Protein AF-A0A934PX79-F1 (afdb_monomer_lite)

Foldseek 3Di:
DQVVVVVCVVVVHAAADEAAAFEPVPPDPVVVVVQVVVVVVCVVPPPHHYLDGPVLRYDHPVQADDDRRHGDPVVVVVNVVSSVVSCVVVVNDD

Organism: NCBI:txid2793071

Secondary structure (DSSP, 8-state):
-HHHHHHHHHTT---EE-PPPEEGGG--HHHHHHHHHHHHHHHHH--SEESS-GGGGEE-GGGBSSSTT-B-HHHHHHHHHHHHHHHHHTTS--

Sequence (94 aa):
MNDLKTYADKHHFKVYFSYPSLDYAVYSSNVVATLNRVNRDFNQQMKIKQLDGPSDMIFADSLFYDTEYHLTPDGKKICTKKLLDRMRAEKIVQ

Structure (mmCIF, N/CA/C/O backbone):
data_AF-A0A934PX79-F1
#
_entry.id   AF-A0A934PX79-F1
#
loop_
_atom_site.group_PDB
_atom_site.id
_atom_site.type_symbol
_atom_site.label_atom_id
_atom_site.label_alt_id
_atom_site.label_comp_id
_atom_site.label_asym_id
_atom_site.label_entity_id
_atom_site.label_seq_id
_atom_site.pdbx_PDB_ins_code
_atom_site.Cartn_x
_atom_site.Cartn_y
_atom_site.Cartn_z
_atom_site.occupancy
_atom_site.B_iso_or_equiv
_atom_site.auth_seq_id
_atom_site.auth_comp_id
_atom_site.auth_asym_id
_atom_site.auth_atom_id
_atom_site.pdbx_PDB_model_num
ATOM 1 N N . MET A 1 1 ? -14.723 4.970 2.011 1.00 85.94 1 MET A N 1
ATOM 2 C CA . MET A 1 1 ? -13.737 4.131 2.740 1.00 85.94 1 MET A CA 1
ATOM 3 C C . MET A 1 1 ? -13.851 4.251 4.258 1.00 85.94 1 MET A C 1
ATOM 5 O O . MET A 1 1 ? -13.788 3.225 4.921 1.00 85.94 1 MET A O 1
ATOM 9 N N . ASN A 1 2 ? -14.090 5.436 4.831 1.00 95.12 2 ASN A N 1
ATOM 10 C CA . ASN A 1 2 ? -14.381 5.538 6.270 1.00 95.12 2 ASN A CA 1
ATOM 11 C C . ASN A 1 2 ? -15.645 4.767 6.692 1.00 95.12 2 ASN A C 1
ATOM 13 O O . ASN A 1 2 ? -15.639 4.164 7.759 1.00 95.12 2 ASN A O 1
ATOM 17 N N . ASP A 1 3 ? -16.660 4.673 5.830 1.00 96.75 3 ASP A N 1
ATOM 18 C CA . ASP A 1 3 ? -17.846 3.847 6.109 1.00 96.75 3 ASP A CA 1
ATOM 19 C C . ASP A 1 3 ? -17.504 2.356 6.224 1.00 96.75 3 ASP A C 1
ATOM 21 O O . ASP A 1 3 ? -18.044 1.667 7.084 1.00 96.75 3 ASP A O 1
ATOM 25 N N . LEU A 1 4 ? -16.541 1.867 5.427 1.00 96.12 4 LEU A N 1
ATOM 26 C CA . LEU A 1 4 ? -16.030 0.498 5.545 1.00 96.12 4 LEU A CA 1
ATOM 27 C C . LEU A 1 4 ? -15.343 0.287 6.896 1.00 96.12 4 LEU A C 1
ATOM 29 O O . LEU A 1 4 ? -15.541 -0.752 7.515 1.00 96.12 4 LEU A O 1
ATOM 33 N N . LYS A 1 5 ? -14.574 1.269 7.385 1.00 97.31 5 LYS A N 1
ATOM 34 C CA . LYS A 1 5 ? -13.975 1.205 8.725 1.00 97.31 5 LYS A CA 1
ATOM 35 C C . LYS A 1 5 ? -15.044 1.165 9.813 1.00 97.31 5 LYS A C 1
ATOM 37 O O . LYS A 1 5 ? -14.962 0.327 10.702 1.00 97.31 5 LYS A O 1
ATOM 42 N N . THR A 1 6 ? -16.055 2.028 9.723 1.00 97.94 6 THR A N 1
ATOM 43 C CA . THR A 1 6 ? -17.179 2.048 10.668 1.00 97.94 6 THR A CA 1
ATOM 44 C C . THR A 1 6 ? -17.939 0.725 10.662 1.00 97.94 6 THR A C 1
ATOM 46 O O . THR A 1 6 ? -18.266 0.198 11.723 1.00 97.94 6 THR A O 1
ATOM 49 N N . TYR A 1 7 ? -18.183 0.158 9.482 1.00 98.19 7 TYR A N 1
ATOM 50 C CA . TYR A 1 7 ? -18.791 -1.158 9.346 1.00 98.19 7 TYR A CA 1
ATOM 51 C C . TYR A 1 7 ? -17.906 -2.249 9.968 1.00 98.19 7 TYR A C 1
ATOM 53 O O . TYR A 1 7 ? -18.384 -3.043 10.771 1.00 98.19 7 TYR A O 1
ATOM 61 N N . ALA A 1 8 ? -16.608 -2.255 9.668 1.00 98.00 8 ALA A N 1
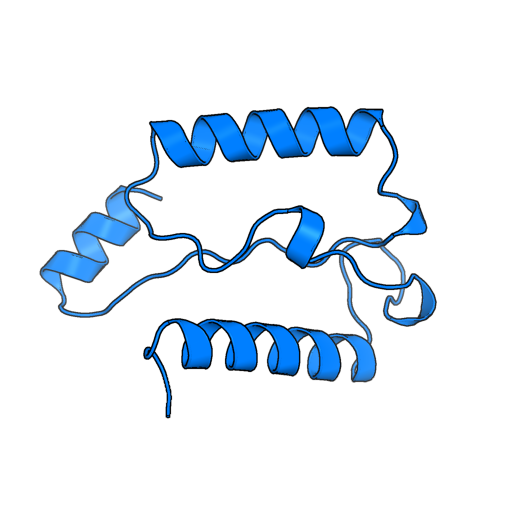ATOM 62 C CA . ALA A 1 8 ? -15.661 -3.220 10.217 1.00 98.00 8 ALA A CA 1
ATOM 63 C C . ALA A 1 8 ? -15.615 -3.194 11.751 1.00 98.00 8 ALA A C 1
ATOM 65 O O . ALA A 1 8 ? -15.714 -4.242 12.388 1.00 98.00 8 ALA A O 1
ATOM 66 N N . ASP A 1 9 ? -15.574 -1.995 12.339 1.00 97.38 9 ASP A N 1
ATOM 67 C CA . ASP A 1 9 ? -15.600 -1.804 13.792 1.00 97.38 9 ASP A CA 1
ATOM 68 C C . ASP A 1 9 ? -16.892 -2.338 14.412 1.00 97.38 9 ASP A C 1
ATOM 70 O O . ASP A 1 9 ? -16.850 -3.050 15.415 1.00 97.38 9 ASP A O 1
ATOM 74 N N . LYS A 1 10 ? -18.038 -2.047 13.781 1.00 98.44 10 LYS A N 1
ATOM 75 C CA . LYS A 1 10 ? -19.353 -2.547 14.204 1.00 98.44 10 LYS A CA 1
ATOM 76 C C . LYS A 1 10 ? -19.436 -4.076 14.163 1.00 98.44 10 LYS A C 1
ATOM 78 O O . LYS A 1 10 ? -20.140 -4.667 14.973 1.00 98.44 10 LYS A O 1
ATOM 83 N N . HIS A 1 11 ? -18.746 -4.703 13.216 1.00 98.38 11 HIS A N 1
ATOM 84 C CA . HIS A 1 11 ? -18.774 -6.147 12.987 1.00 98.38 11 HIS A CA 1
ATOM 85 C C . HIS A 1 11 ? -17.526 -6.874 13.513 1.00 98.38 11 HIS A C 1
ATOM 87 O O . HIS A 1 11 ? -17.314 -8.040 13.189 1.00 98.38 11 HIS A O 1
ATOM 93 N N . HIS A 1 12 ? -16.717 -6.210 14.343 1.00 97.25 12 HIS A N 1
ATOM 94 C CA . HIS A 1 12 ? -15.548 -6.775 15.023 1.00 97.25 12 HIS A CA 1
ATOM 95 C C . HIS A 1 12 ? -14.492 -7.415 14.105 1.00 97.25 12 HIS A C 1
ATOM 97 O O . HIS A 1 12 ? -13.756 -8.304 14.537 1.00 97.25 12 HIS A O 1
ATOM 103 N N . PHE A 1 13 ? -14.354 -6.940 12.865 1.00 96.38 13 PHE A N 1
ATOM 104 C CA . PHE A 1 13 ? -13.224 -7.305 12.011 1.00 96.38 13 PHE A CA 1
ATOM 105 C C . PHE A 1 13 ? -12.313 -6.105 11.766 1.00 96.38 13 PHE A C 1
ATOM 107 O O . PHE A 1 13 ? -12.733 -4.951 11.789 1.00 96.38 13 PHE A O 1
ATOM 114 N N . LYS A 1 14 ? -11.023 -6.375 11.566 1.00 95.69 14 LYS A N 1
ATOM 115 C CA . LYS A 1 14 ? -10.020 -5.331 11.345 1.00 95.69 14 LYS A CA 1
ATOM 116 C C . LYS A 1 14 ? -9.832 -5.118 9.851 1.00 95.69 14 LYS A C 1
ATOM 118 O O . LYS A 1 14 ? -9.721 -6.081 9.098 1.00 95.69 14 LYS A O 1
ATOM 123 N N . VAL A 1 15 ? -9.757 -3.858 9.441 1.00 96.00 15 VAL A N 1
ATOM 124 C CA . VAL A 1 15 ? -9.428 -3.469 8.067 1.00 96.00 15 VAL A CA 1
ATOM 125 C C . VAL A 1 15 ? -8.155 -2.645 8.095 1.00 96.00 15 VAL A C 1
ATOM 127 O O . VAL A 1 15 ? -7.997 -1.753 8.932 1.00 96.00 15 VAL A O 1
ATOM 130 N N . TYR A 1 16 ? -7.273 -2.954 7.155 1.00 95.69 16 TYR A N 1
ATOM 131 C CA . TYR A 1 16 ? -6.007 -2.278 6.942 1.00 95.69 16 TYR A CA 1
ATOM 132 C C . TYR A 1 16 ? -5.894 -1.879 5.475 1.00 95.69 16 TYR A C 1
ATOM 134 O O . TYR A 1 16 ? -6.497 -2.513 4.608 1.00 95.69 16 TYR A O 1
ATOM 142 N N . PHE A 1 17 ? -5.133 -0.827 5.208 1.00 95.19 17 PHE A N 1
ATOM 143 C CA . PHE A 1 17 ? -4.843 -0.364 3.860 1.00 95.19 17 PHE A CA 1
ATOM 144 C C . PHE A 1 17 ? -3.396 -0.692 3.499 1.00 95.19 17 PHE A C 1
ATOM 146 O O . PHE A 1 17 ? -2.497 -0.488 4.312 1.00 95.19 17 PHE A O 1
ATOM 153 N N . SER A 1 18 ? -3.191 -1.170 2.278 1.00 94.56 18 SER A N 1
ATOM 154 C CA . SER A 1 18 ? -1.883 -1.363 1.659 1.00 94.56 18 SER A CA 1
ATOM 155 C C . SER A 1 18 ? -1.936 -0.719 0.276 1.00 94.56 18 SER A C 1
ATOM 157 O O . SER A 1 18 ? -2.959 -0.819 -0.412 1.00 94.56 18 SER A O 1
ATOM 159 N N . TYR A 1 19 ? -0.882 -0.003 -0.098 1.00 94.12 19 TYR A N 1
ATOM 160 C CA . TYR A 1 19 ? -0.771 0.627 -1.405 1.00 94.12 19 TYR A CA 1
ATOM 161 C C . TYR A 1 19 ? -0.736 -0.432 -2.519 1.00 94.12 19 TYR A C 1
ATOM 163 O O . TYR A 1 19 ? -0.188 -1.519 -2.330 1.00 94.12 19 TYR A O 1
ATOM 171 N N . PRO A 1 20 ? -1.314 -0.146 -3.698 1.00 92.19 20 PRO A N 1
ATOM 172 C CA . PRO A 1 20 ? -1.192 -1.042 -4.839 1.00 92.19 20 PRO A CA 1
ATOM 173 C C . PRO A 1 20 ? 0.271 -1.144 -5.283 1.00 92.19 20 PRO A C 1
ATOM 175 O O . PRO A 1 20 ? 1.059 -0.218 -5.078 1.00 92.19 20 PRO A O 1
ATOM 178 N N . SER A 1 21 ? 0.620 -2.258 -5.927 1.00 94.31 21 SER A N 1
ATOM 179 C CA . SER A 1 21 ? 1.910 -2.392 -6.598 1.00 94.31 21 SER A CA 1
ATOM 180 C C . SER A 1 21 ? 2.034 -1.377 -7.730 1.00 94.31 21 SER A C 1
ATOM 182 O O . SER A 1 21 ? 1.094 -1.224 -8.512 1.00 94.31 21 SER A O 1
ATOM 184 N N . LEU A 1 22 ? 3.198 -0.744 -7.830 1.00 94.69 22 LEU A N 1
ATOM 185 C CA . LEU A 1 22 ? 3.547 0.154 -8.921 1.00 94.69 22 LEU A CA 1
ATOM 186 C C . LEU A 1 22 ? 4.909 -0.234 -9.494 1.00 94.69 22 LEU A C 1
ATOM 188 O O . LEU A 1 22 ? 5.840 -0.553 -8.749 1.00 94.69 22 LEU A O 1
ATOM 192 N N . ASP A 1 23 ? 5.027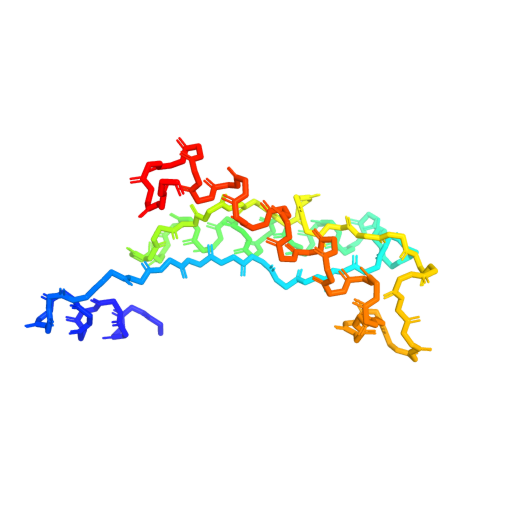 -0.190 -10.811 1.00 94.44 23 ASP A N 1
ATOM 193 C CA . ASP A 1 23 ? 6.302 -0.378 -11.490 1.00 94.44 23 ASP A CA 1
ATOM 194 C C . ASP A 1 23 ? 7.274 0.788 -11.217 1.00 94.44 23 ASP A C 1
ATOM 196 O O . ASP A 1 23 ? 6.931 1.973 -11.259 1.00 94.44 23 ASP A O 1
ATOM 200 N N . TYR A 1 24 ? 8.526 0.442 -10.934 1.00 93.62 24 TYR A N 1
ATOM 201 C CA . TYR A 1 24 ? 9.634 1.372 -10.797 1.00 93.62 24 TYR A CA 1
ATOM 202 C C . TYR A 1 24 ? 9.831 2.242 -12.044 1.00 93.62 24 TYR A C 1
ATOM 204 O O . TYR A 1 24 ? 10.160 3.421 -11.899 1.00 93.62 24 TYR A O 1
ATOM 212 N N . ALA A 1 25 ? 9.602 1.713 -13.252 1.00 91.94 25 ALA A N 1
ATOM 213 C CA . ALA A 1 25 ? 9.802 2.470 -14.489 1.00 91.94 25 ALA A CA 1
ATOM 214 C C . ALA A 1 25 ? 8.892 3.708 -14.579 1.00 91.94 25 ALA A C 1
ATOM 216 O O . ALA A 1 25 ? 9.288 4.733 -15.138 1.00 91.94 25 ALA A O 1
ATOM 217 N N . VAL A 1 26 ? 7.702 3.654 -13.969 1.00 91.25 26 VAL A N 1
ATOM 218 C CA . VAL A 1 26 ? 6.752 4.776 -13.941 1.00 91.25 26 VAL A CA 1
ATOM 219 C C . VAL A 1 26 ? 6.888 5.660 -12.696 1.00 91.25 26 VAL A C 1
ATOM 221 O O . VAL A 1 26 ? 6.249 6.713 -12.618 1.00 91.25 26 VAL A O 1
ATOM 224 N N . TYR A 1 27 ? 7.746 5.301 -11.730 1.00 92.62 27 TYR A N 1
ATOM 225 C CA . TYR A 1 27 ? 7.956 6.022 -10.465 1.00 92.62 27 TYR A CA 1
ATOM 226 C C . TYR A 1 27 ? 8.809 7.299 -10.634 1.00 92.62 27 TYR A C 1
ATOM 228 O O . TYR A 1 27 ? 9.842 7.508 -9.999 1.00 92.62 27 TYR A O 1
ATOM 236 N N . SER A 1 28 ? 8.359 8.181 -11.525 1.00 93.38 28 SER A N 1
ATOM 237 C CA . SER A 1 28 ? 8.969 9.479 -11.829 1.00 93.38 28 SER A CA 1
ATOM 238 C C . SER A 1 28 ? 8.648 10.549 -10.776 1.00 93.38 28 SER A C 1
ATOM 240 O O . SER A 1 28 ? 7.718 10.407 -9.984 1.00 93.38 28 SER A O 1
ATOM 242 N N . SER A 1 29 ? 9.360 11.683 -10.798 1.00 91.06 29 SER A N 1
ATOM 243 C CA . SER A 1 29 ? 9.148 12.804 -9.861 1.00 91.06 29 SER A CA 1
ATOM 244 C C . SER A 1 29 ? 7.704 13.326 -9.835 1.00 91.06 29 SER A C 1
ATOM 246 O O . SER A 1 29 ? 7.176 13.630 -8.764 1.00 91.06 29 SER A O 1
ATOM 248 N N . ASN A 1 30 ? 7.037 13.381 -10.990 1.00 93.38 30 ASN A N 1
ATOM 249 C CA . ASN A 1 30 ? 5.638 13.807 -11.091 1.00 93.38 30 ASN A CA 1
ATOM 250 C C . ASN A 1 30 ? 4.683 12.799 -10.433 1.00 93.38 30 ASN A C 1
ATOM 252 O O . ASN A 1 30 ? 3.744 13.182 -9.725 1.00 93.38 30 ASN A O 1
ATOM 2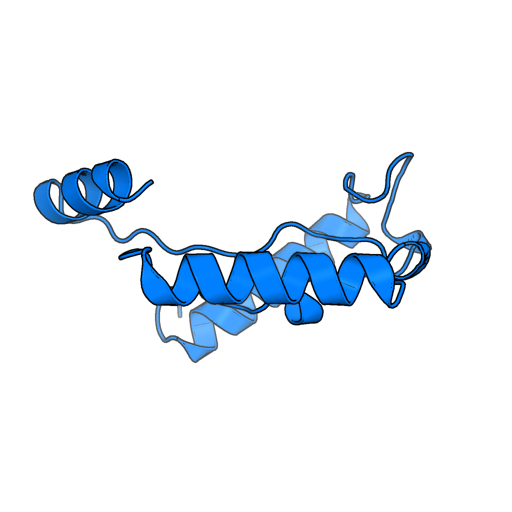56 N N . VAL A 1 31 ? 4.941 11.503 -10.626 1.00 93.31 31 VAL A N 1
ATOM 257 C CA . VAL A 1 31 ? 4.179 10.424 -9.985 1.00 93.31 31 VAL A CA 1
ATOM 258 C C . VAL A 1 31 ? 4.415 10.431 -8.476 1.00 93.31 31 VAL A C 1
ATOM 260 O O . VAL A 1 31 ? 3.452 10.420 -7.713 1.00 93.31 31 VAL A O 1
ATOM 263 N N . VAL A 1 32 ? 5.663 10.584 -8.027 1.00 93.31 32 VAL A N 1
ATOM 264 C CA . VAL A 1 32 ? 6.031 10.727 -6.607 1.00 93.31 32 VAL A CA 1
ATOM 265 C C . VAL A 1 32 ? 5.292 11.897 -5.955 1.00 93.31 32 VAL A C 1
ATOM 267 O O . VAL A 1 32 ? 4.721 11.746 -4.875 1.00 93.31 32 VAL A O 1
ATOM 270 N N . ALA A 1 33 ? 5.251 13.064 -6.604 1.00 94.31 33 ALA A N 1
ATOM 271 C CA . ALA A 1 33 ? 4.535 14.230 -6.086 1.00 94.31 33 ALA A CA 1
ATOM 272 C C . ALA A 1 33 ? 3.030 13.954 -5.931 1.00 94.31 33 ALA A C 1
ATOM 274 O O . ALA A 1 33 ? 2.425 14.323 -4.920 1.00 94.31 33 ALA A O 1
ATOM 275 N N . THR A 1 34 ? 2.440 13.249 -6.899 1.00 94.06 34 THR A N 1
ATOM 276 C CA . THR A 1 34 ? 1.029 12.846 -6.865 1.00 94.06 34 THR A CA 1
ATOM 277 C C . THR A 1 34 ? 0.764 11.851 -5.735 1.00 94.06 34 THR A C 1
ATOM 279 O O . THR A 1 34 ? -0.157 12.061 -4.944 1.00 94.06 34 THR A O 1
ATOM 282 N N . LEU A 1 35 ? 1.601 10.821 -5.590 1.00 93.75 35 LEU A N 1
ATOM 283 C CA . LEU A 1 35 ? 1.499 9.826 -4.519 1.00 93.75 35 LEU A CA 1
ATOM 284 C C . LEU A 1 35 ? 1.665 10.457 -3.135 1.00 93.75 35 LEU A C 1
ATOM 286 O O . LEU A 1 35 ? 0.923 10.122 -2.216 1.00 93.75 35 LEU A O 1
ATOM 290 N N . ASN A 1 36 ? 2.574 11.421 -2.989 1.00 93.56 36 ASN A N 1
ATOM 291 C CA . ASN A 1 36 ? 2.765 12.154 -1.739 1.00 93.56 36 ASN A CA 1
ATOM 292 C C . ASN A 1 36 ? 1.548 13.007 -1.371 1.00 93.56 36 ASN A C 1
ATOM 294 O O . ASN A 1 36 ? 1.203 13.098 -0.192 1.00 93.56 36 ASN A O 1
ATOM 298 N N . ARG A 1 37 ? 0.882 13.622 -2.357 1.00 94.00 37 ARG A N 1
ATOM 299 C CA . ARG A 1 37 ? -0.383 14.333 -2.123 1.00 94.00 37 ARG A CA 1
ATOM 300 C C . ARG A 1 37 ? -1.466 13.363 -1.659 1.00 94.00 37 ARG A C 1
ATOM 302 O O . ARG A 1 37 ? -2.035 13.573 -0.597 1.00 94.00 37 ARG A O 1
ATOM 309 N N . VAL A 1 38 ? -1.663 12.261 -2.384 1.00 92.12 38 VAL A N 1
ATOM 310 C CA . VAL A 1 38 ? -2.651 11.231 -2.022 1.00 92.12 38 VAL A CA 1
ATOM 311 C C . VAL A 1 38 ? -2.377 10.660 -0.628 1.00 92.12 38 VAL A C 1
ATOM 313 O O . VAL A 1 38 ? -3.298 10.531 0.169 1.00 92.12 38 VAL A O 1
ATOM 316 N N . ASN A 1 39 ? -1.119 10.357 -0.294 1.00 93.75 39 ASN A N 1
ATOM 317 C CA . ASN A 1 39 ? -0.746 9.855 1.029 1.00 93.75 39 ASN A CA 1
ATOM 318 C C . ASN A 1 39 ? -1.010 10.877 2.141 1.00 93.75 39 ASN A C 1
ATOM 320 O O . ASN A 1 39 ? -1.435 10.508 3.233 1.00 93.75 39 ASN A O 1
ATOM 324 N N . ARG A 1 40 ? -0.788 12.168 1.882 1.00 94.38 40 ARG A N 1
ATOM 325 C CA . ARG A 1 40 ? -1.125 13.229 2.836 1.00 94.38 40 ARG A CA 1
ATOM 326 C C . ARG A 1 40 ? -2.629 13.291 3.082 1.00 94.38 40 ARG A C 1
ATOM 328 O O . ARG A 1 40 ? -3.038 13.286 4.239 1.00 94.38 40 ARG A O 1
ATOM 335 N N . ASP A 1 41 ? -3.426 13.299 2.018 1.00 92.12 41 ASP A N 1
ATOM 336 C CA . ASP A 1 41 ? -4.887 13.358 2.114 1.00 92.12 41 ASP A CA 1
ATOM 337 C C . ASP A 1 41 ? -5.429 12.121 2.846 1.00 92.12 41 ASP A C 1
ATOM 339 O O . ASP A 1 41 ? -6.283 12.231 3.730 1.00 92.12 41 ASP A O 1
ATOM 343 N N . PHE A 1 42 ? -4.858 10.947 2.553 1.00 92.00 42 PHE A N 1
ATOM 344 C CA . PHE A 1 42 ? -5.167 9.704 3.251 1.00 92.00 42 PHE A CA 1
ATOM 345 C C . PHE A 1 42 ? -4.872 9.834 4.750 1.00 92.00 42 PHE A C 1
ATOM 347 O O . PHE A 1 42 ? -5.766 9.627 5.563 1.00 92.00 42 PHE A O 1
ATOM 354 N N . ASN A 1 43 ? -3.667 10.261 5.130 1.00 91.06 43 ASN A N 1
ATOM 355 C CA . ASN A 1 43 ? -3.281 10.417 6.536 1.00 91.06 43 ASN A CA 1
ATOM 356 C C . ASN A 1 43 ? -4.121 11.447 7.305 1.00 91.06 43 ASN A C 1
ATOM 358 O O . ASN A 1 43 ? -4.270 11.331 8.519 1.00 91.06 43 ASN A O 1
ATOM 362 N N . GLN A 1 44 ? -4.675 12.450 6.623 1.00 93.75 44 GLN A N 1
ATOM 363 C CA . GLN A 1 44 ? -5.518 13.466 7.254 1.00 93.75 44 GLN A CA 1
ATOM 364 C C . GLN A 1 44 ? -6.960 13.003 7.477 1.00 93.75 44 GLN A C 1
ATOM 366 O O . GLN A 1 44 ? -7.590 13.419 8.447 1.00 93.75 44 GLN A O 1
ATOM 371 N N . GLN A 1 45 ? -7.505 12.187 6.573 1.00 93.19 45 GLN A N 1
ATOM 372 C CA . GLN A 1 45 ? -8.949 11.936 6.520 1.00 93.19 45 GLN A CA 1
ATOM 373 C C . GLN A 1 45 ? -9.338 10.483 6.794 1.00 93.19 45 GLN A C 1
ATOM 375 O O . GLN A 1 45 ? -10.479 10.213 7.185 1.00 93.19 45 GLN A O 1
ATOM 380 N N . MET A 1 46 ? -8.436 9.530 6.569 1.00 93.88 46 MET A N 1
ATOM 381 C CA . MET A 1 46 ? -8.758 8.111 6.649 1.00 93.88 46 MET A CA 1
ATOM 382 C C . MET A 1 46 ? -8.592 7.555 8.057 1.00 93.88 46 MET A C 1
ATOM 384 O O . MET A 1 46 ? -7.572 7.723 8.714 1.00 93.88 46 MET A O 1
ATOM 388 N N . LYS A 1 47 ? -9.602 6.797 8.490 1.00 95.75 47 LYS A N 1
ATOM 389 C CA . LYS A 1 47 ? -9.603 6.072 9.769 1.00 95.75 47 LYS A CA 1
ATOM 390 C C . LYS A 1 47 ? -9.011 4.662 9.665 1.00 95.75 47 LYS A C 1
ATOM 392 O O . LYS A 1 47 ? -8.865 3.978 10.678 1.00 95.75 47 LYS A O 1
ATOM 397 N N . ILE A 1 48 ? -8.749 4.183 8.449 1.00 96.38 48 ILE A N 1
ATOM 398 C CA . ILE A 1 48 ? -8.143 2.868 8.208 1.00 96.38 48 ILE A CA 1
ATOM 399 C C . ILE A 1 48 ? -6.634 2.990 8.410 1.00 96.38 48 ILE A C 1
ATOM 401 O O . ILE A 1 48 ? -6.001 3.851 7.806 1.00 96.38 48 ILE A O 1
ATOM 405 N N . LYS A 1 49 ? -6.056 2.104 9.227 1.00 94.06 49 LYS A N 1
ATOM 406 C CA . LYS A 1 49 ? -4.606 2.045 9.431 1.00 94.06 49 LYS A CA 1
ATOM 407 C C . LYS A 1 49 ? -3.906 1.591 8.146 1.00 94.06 49 LYS A C 1
ATOM 409 O O . LYS A 1 49 ? -4.269 0.556 7.586 1.00 94.06 49 LYS A O 1
ATOM 414 N N . GLN A 1 50 ? -2.889 2.335 7.725 1.00 94.38 50 GLN A N 1
ATOM 415 C CA . GLN A 1 50 ? -1.987 1.942 6.642 1.00 94.38 50 GLN A CA 1
ATOM 416 C C . GLN A 1 50 ? -0.938 0.939 7.155 1.00 94.38 50 GLN A C 1
ATOM 418 O O . GLN A 1 50 ? -0.461 1.069 8.283 1.00 94.38 50 GLN A O 1
ATOM 423 N N . LEU A 1 51 ? -0.603 -0.069 6.347 1.00 95.12 51 LEU A N 1
ATOM 424 C CA . LEU A 1 51 ? 0.473 -1.038 6.617 1.00 95.12 51 LEU A CA 1
ATOM 425 C C . LEU A 1 51 ? 1.808 -0.630 5.995 1.00 95.12 51 LEU A C 1
ATOM 427 O O . LEU A 1 51 ? 2.860 -1.128 6.394 1.00 95.12 51 LEU A O 1
ATOM 431 N N . ASP A 1 52 ? 1.751 0.238 4.994 1.00 94.00 52 ASP A N 1
ATOM 432 C CA . ASP A 1 52 ? 2.869 0.626 4.155 1.00 94.00 52 ASP A CA 1
ATOM 433 C C . ASP A 1 52 ? 2.619 2.013 3.542 1.00 94.00 52 ASP A C 1
ATOM 435 O O . ASP A 1 52 ? 1.510 2.555 3.605 1.00 94.00 52 ASP A O 1
ATOM 439 N N . GLY A 1 53 ? 3.682 2.614 3.009 1.00 92.75 53 GLY A N 1
ATOM 440 C CA . GLY A 1 53 ? 3.615 3.832 2.210 1.00 92.75 53 GLY A CA 1
ATOM 441 C C . GLY A 1 53 ? 3.693 3.554 0.704 1.00 92.75 53 GLY A C 1
ATOM 442 O O . GLY A 1 53 ? 4.041 2.454 0.280 1.00 92.75 53 GLY A O 1
ATOM 443 N N . PRO A 1 54 ? 3.462 4.570 -0.143 1.00 91.50 54 PRO A N 1
ATOM 444 C CA . PRO A 1 54 ? 3.508 4.402 -1.597 1.00 91.50 54 PRO A CA 1
ATOM 445 C C . PRO A 1 54 ? 4.874 3.899 -2.099 1.00 91.50 54 PRO A C 1
ATOM 447 O O . PRO A 1 54 ? 4.934 3.061 -2.993 1.00 91.50 54 PRO A O 1
ATOM 450 N N . SER A 1 55 ? 5.978 4.343 -1.489 1.00 91.94 55 SER A N 1
ATOM 451 C CA . SER A 1 55 ? 7.334 3.888 -1.833 1.00 91.94 55 SER A CA 1
ATOM 452 C C . SER A 1 55 ? 7.614 2.438 -1.431 1.00 91.94 55 SER A C 1
ATOM 454 O O . SER A 1 55 ? 8.512 1.799 -1.977 1.00 91.94 55 SER A O 1
ATOM 456 N N . ASP A 1 56 ? 6.863 1.902 -0.470 1.00 93.19 56 ASP A N 1
ATOM 457 C CA . ASP A 1 56 ? 7.003 0.520 -0.029 1.00 93.19 56 ASP A CA 1
ATOM 458 C C . ASP A 1 56 ? 6.361 -0.468 -1.000 1.00 93.19 56 ASP A C 1
ATOM 460 O O . ASP A 1 56 ? 6.589 -1.662 -0.856 1.00 93.19 56 ASP A O 1
ATOM 464 N N . MET A 1 57 ? 5.593 -0.027 -1.994 1.00 94.31 57 MET A N 1
ATOM 465 C CA . MET A 1 57 ? 4.914 -0.917 -2.943 1.00 94.31 57 MET A CA 1
ATOM 466 C C . MET A 1 57 ? 5.405 -0.709 -4.381 1.00 94.31 57 MET A C 1
ATOM 468 O O . MET A 1 57 ? 4.688 -0.984 -5.338 1.00 94.31 57 MET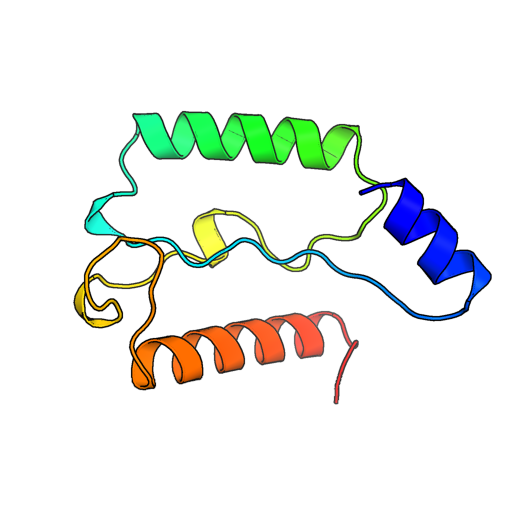 A O 1
ATOM 472 N N . ILE A 1 58 ? 6.660 -0.272 -4.529 1.00 94.62 58 ILE A N 1
ATOM 473 C CA . ILE A 1 58 ? 7.352 -0.187 -5.819 1.00 94.62 58 ILE A CA 1
ATOM 474 C C . ILE A 1 58 ? 8.091 -1.496 -6.114 1.00 94.62 58 ILE A C 1
ATOM 476 O O . ILE A 1 58 ? 8.798 -2.029 -5.249 1.00 94.62 58 ILE A O 1
ATOM 480 N N . PHE A 1 59 ? 7.935 -2.004 -7.334 1.00 95.38 59 PHE A N 1
ATOM 481 C CA . PHE A 1 59 ? 8.496 -3.273 -7.799 1.00 95.38 59 PHE A CA 1
ATOM 482 C C . PHE A 1 59 ? 9.220 -3.093 -9.138 1.00 95.38 59 PHE A C 1
ATOM 484 O O . PHE A 1 59 ? 8.973 -2.133 -9.858 1.00 95.38 59 PHE A O 1
ATOM 491 N N . ALA A 1 60 ? 10.140 -4.002 -9.462 1.00 95.00 60 ALA A N 1
ATOM 492 C CA . ALA A 1 60 ? 10.843 -3.972 -10.742 1.00 95.00 60 ALA A CA 1
ATOM 493 C C . ALA A 1 60 ? 9.893 -4.298 -11.908 1.00 95.00 60 ALA A C 1
ATOM 495 O O . ALA A 1 60 ? 9.059 -5.189 -11.767 1.00 95.00 60 ALA A O 1
ATOM 496 N N . ASP A 1 61 ? 10.095 -3.648 -13.055 1.00 92.69 61 ASP A N 1
ATOM 497 C CA . ASP A 1 61 ? 9.340 -3.845 -14.307 1.00 92.69 61 ASP A CA 1
ATOM 498 C C . ASP A 1 61 ? 9.230 -5.323 -14.723 1.00 92.69 61 ASP A C 1
ATOM 500 O O . ASP A 1 61 ? 8.163 -5.806 -15.087 1.00 92.69 61 ASP A O 1
ATOM 504 N N . SER A 1 62 ? 10.292 -6.114 -14.509 1.00 94.75 62 SER A N 1
ATOM 505 C CA . SER A 1 62 ? 10.304 -7.561 -14.793 1.00 94.75 62 SER A CA 1
ATOM 506 C C . SER A 1 62 ? 9.265 -8.382 -14.015 1.00 94.75 62 SER A C 1
ATOM 508 O O . SER A 1 62 ? 9.068 -9.567 -14.290 1.00 94.75 62 SER A O 1
ATOM 510 N N . LEU A 1 63 ? 8.613 -7.778 -13.021 1.00 96.00 63 LEU A N 1
ATOM 511 C CA . LEU A 1 63 ? 7.555 -8.382 -12.226 1.00 96.00 63 LEU A CA 1
ATOM 512 C C . LEU A 1 63 ? 6.150 -8.038 -12.732 1.00 96.00 63 LEU A C 1
ATOM 514 O O . LEU A 1 63 ? 5.196 -8.476 -12.091 1.00 96.00 63 LEU A O 1
ATOM 518 N N . PHE A 1 64 ? 6.004 -7.327 -13.854 1.00 95.38 64 PHE A N 1
ATOM 519 C CA . PHE A 1 64 ? 4.724 -6.940 -14.455 1.00 95.38 64 PHE A CA 1
ATOM 520 C C . PHE A 1 64 ? 4.506 -7.584 -15.834 1.00 95.38 64 PHE A C 1
ATOM 522 O O . PHE A 1 64 ? 5.447 -8.039 -16.480 1.00 95.38 64 PHE A O 1
ATOM 529 N N . TYR A 1 65 ? 3.242 -7.710 -16.250 1.00 89.81 65 TYR A N 1
ATOM 530 C CA . TYR A 1 65 ? 2.870 -8.290 -17.546 1.00 89.81 65 TYR A CA 1
ATOM 531 C C . TYR A 1 65 ? 2.822 -7.256 -18.673 1.00 89.81 65 TYR A C 1
ATOM 533 O O . TYR A 1 65 ? 3.511 -7.398 -19.678 1.00 89.81 65 TYR A O 1
ATOM 541 N N . ASP A 1 66 ? 1.910 -6.295 -18.533 1.00 80.25 66 ASP A N 1
ATOM 542 C CA . ASP A 1 66 ? 1.435 -5.426 -19.611 1.00 80.25 66 ASP A CA 1
ATOM 543 C C . ASP A 1 66 ? 1.332 -3.961 -19.171 1.00 80.25 66 ASP A C 1
ATOM 545 O O . ASP A 1 66 ? 1.719 -3.062 -19.910 1.00 80.25 66 ASP A O 1
ATOM 549 N N . THR A 1 67 ? 0.827 -3.736 -17.960 1.00 85.00 67 THR A N 1
ATOM 550 C CA . THR A 1 67 ? 0.683 -2.432 -17.319 1.00 85.00 67 THR A CA 1
ATOM 551 C C . THR A 1 67 ? 1.460 -2.398 -16.014 1.00 85.00 67 THR A C 1
ATOM 553 O O . THR A 1 67 ? 1.701 -3.428 -15.376 1.00 85.00 67 THR A O 1
ATOM 556 N N . GLU A 1 68 ? 1.728 -1.186 -15.551 1.00 81.56 68 GLU A N 1
ATOM 557 C CA . GLU A 1 68 ? 2.399 -0.858 -14.296 1.00 81.56 68 GLU A CA 1
ATOM 558 C C . GLU A 1 68 ? 1.661 -1.330 -13.023 1.00 81.56 68 GLU A C 1
ATOM 560 O O . GLU A 1 68 ? 2.133 -1.086 -11.911 1.00 81.56 68 GLU A O 1
ATOM 565 N N . TYR A 1 69 ? 0.505 -1.994 -13.167 1.00 84.69 69 TYR A N 1
ATOM 566 C CA . TYR A 1 69 ? -0.345 -2.474 -12.073 1.00 84.69 69 TYR A CA 1
ATOM 567 C C . TYR A 1 69 ? -0.519 -4.003 -12.039 1.00 84.69 69 TYR A C 1
ATOM 569 O O . TYR A 1 69 ? -0.939 -4.549 -11.014 1.00 84.69 69 TYR A O 1
ATOM 577 N N . HIS A 1 70 ? -0.211 -4.725 -13.123 1.00 90.56 70 HIS A N 1
ATOM 578 C CA . HIS A 1 70 ? -0.481 -6.163 -13.230 1.00 90.56 70 HIS A CA 1
ATOM 579 C C . HIS A 1 70 ? 0.759 -7.022 -12.986 1.00 90.56 70 HIS A C 1
ATOM 581 O O . HIS A 1 70 ? 1.515 -7.335 -13.903 1.00 90.56 70 HIS A O 1
ATOM 587 N N . LEU A 1 71 ? 0.923 -7.478 -11.743 1.00 94.19 71 LEU A N 1
ATOM 588 C CA . LEU A 1 71 ? 2.022 -8.368 -11.372 1.00 94.19 71 LEU A CA 1
ATOM 589 C C . LEU A 1 71 ? 1.934 -9.753 -12.040 1.00 94.19 71 LEU A C 1
ATOM 591 O O . LEU A 1 71 ? 0.871 -10.389 -12.069 1.00 94.19 71 LEU A O 1
ATOM 595 N N . THR A 1 72 ? 3.093 -10.272 -12.446 1.00 96.50 72 THR A N 1
ATOM 596 C CA . THR A 1 72 ? 3.323 -11.677 -12.810 1.00 96.50 72 THR A CA 1
ATOM 597 C C . THR A 1 72 ? 3.131 -12.599 -11.598 1.00 96.50 72 THR A C 1
ATOM 599 O O . THR A 1 72 ? 3.028 -12.127 -10.461 1.00 96.50 72 THR A O 1
ATOM 602 N N . PRO A 1 73 ? 3.090 -13.937 -11.762 1.00 96.50 73 PRO A N 1
ATOM 603 C CA . PRO A 1 73 ? 2.934 -14.847 -10.632 1.00 96.50 73 PRO A CA 1
ATOM 604 C C . PRO A 1 73 ? 4.087 -14.718 -9.631 1.00 96.50 73 PRO A C 1
ATOM 606 O O . PRO A 1 73 ? 3.860 -14.791 -8.424 1.00 96.50 73 PRO A O 1
ATOM 609 N N . ASP A 1 74 ? 5.305 -14.465 -10.111 1.00 96.62 74 ASP A N 1
ATOM 610 C CA . ASP A 1 74 ? 6.461 -14.227 -9.248 1.00 96.62 74 ASP A CA 1
ATOM 611 C C . ASP A 1 74 ? 6.407 -12.843 -8.595 1.00 96.62 74 ASP A C 1
ATOM 613 O O . ASP A 1 74 ? 6.639 -12.736 -7.388 1.00 96.62 74 ASP A O 1
ATOM 617 N N . GLY A 1 75 ? 5.969 -11.812 -9.327 1.00 96.25 75 GLY A N 1
ATOM 618 C CA . GLY A 1 75 ? 5.665 -10.499 -8.755 1.00 96.25 75 GLY A CA 1
ATOM 619 C C . GLY A 1 75 ? 4.654 -10.580 -7.609 1.00 96.25 75 GLY A C 1
ATOM 620 O O . GLY A 1 75 ? 4.884 -10.030 -6.531 1.00 96.25 75 GLY A O 1
ATOM 621 N N . LYS A 1 76 ? 3.576 -11.355 -7.786 1.00 95.62 76 LYS A N 1
ATOM 622 C CA . LYS A 1 76 ? 2.564 -11.605 -6.748 1.00 95.62 76 LYS A CA 1
ATOM 623 C C . LYS A 1 76 ? 3.164 -12.287 -5.525 1.00 95.62 76 LYS A C 1
ATOM 625 O O . LYS A 1 76 ? 2.908 -11.832 -4.417 1.00 95.62 76 LYS A O 1
ATOM 630 N N . LYS A 1 77 ? 3.996 -13.324 -5.693 1.00 97.44 77 LYS A N 1
ATOM 631 C CA . LYS A 1 77 ? 4.673 -13.987 -4.560 1.00 97.44 77 LYS A CA 1
ATOM 632 C C . LYS A 1 77 ? 5.518 -12.997 -3.757 1.00 97.44 77 LYS A C 1
ATOM 634 O O . LYS A 1 77 ? 5.455 -13.002 -2.528 1.00 97.44 77 LYS A O 1
ATOM 639 N N . ILE A 1 78 ? 6.276 -12.136 -4.437 1.00 96.75 78 ILE A N 1
ATOM 640 C CA . ILE A 1 78 ? 7.119 -11.118 -3.795 1.00 96.75 78 ILE A CA 1
ATOM 641 C C . ILE A 1 78 ? 6.251 -10.085 -3.065 1.00 96.75 78 ILE A C 1
ATOM 643 O O . ILE A 1 78 ? 6.500 -9.798 -1.892 1.00 96.75 78 ILE A O 1
ATOM 647 N N . CYS A 1 79 ? 5.204 -9.574 -3.716 1.00 96.12 79 CYS A N 1
ATOM 648 C CA . CYS A 1 79 ? 4.250 -8.642 -3.119 1.00 96.12 79 CYS A CA 1
ATOM 649 C C . CYS A 1 79 ? 3.568 -9.243 -1.878 1.00 96.12 79 CYS A C 1
ATOM 651 O O . CYS A 1 79 ? 3.555 -8.621 -0.817 1.00 96.12 79 CYS A O 1
ATOM 653 N N . THR A 1 80 ? 3.070 -10.480 -1.966 1.00 95.94 80 THR A N 1
ATOM 654 C CA . THR A 1 80 ? 2.472 -11.202 -0.835 1.00 95.94 80 THR A CA 1
ATOM 655 C C . THR A 1 80 ? 3.468 -11.385 0.301 1.00 95.94 80 THR A C 1
ATOM 657 O O . THR A 1 80 ? 3.119 -11.138 1.453 1.00 95.94 80 THR A O 1
ATOM 660 N N . LYS A 1 81 ? 4.716 -11.775 0.008 1.00 96.19 81 LYS A N 1
ATOM 661 C CA . LYS A 1 81 ? 5.754 -11.899 1.038 1.00 96.19 81 LYS A CA 1
ATOM 662 C C . LYS A 1 81 ? 5.976 -10.566 1.757 1.00 96.19 81 LYS A C 1
ATOM 664 O O . LYS A 1 81 ? 5.995 -10.541 2.983 1.00 96.19 81 LYS A O 1
ATOM 669 N N . LYS A 1 82 ? 6.093 -9.466 1.008 1.00 95.81 82 LYS A N 1
ATOM 670 C CA . LYS A 1 82 ? 6.293 -8.121 1.563 1.00 95.81 82 LYS A CA 1
ATOM 671 C C . LYS A 1 82 ? 5.133 -7.711 2.471 1.00 95.81 82 LYS A C 1
ATOM 673 O O . LYS A 1 82 ? 5.369 -7.253 3.586 1.00 95.81 82 LYS A O 1
ATOM 678 N N . LEU A 1 83 ? 3.896 -7.951 2.036 1.00 95.75 83 LEU A N 1
ATOM 679 C CA . LEU A 1 83 ? 2.702 -7.680 2.834 1.00 95.75 83 LEU A CA 1
ATOM 680 C C . LEU A 1 83 ? 2.670 -8.521 4.118 1.00 95.75 83 LEU A C 1
ATOM 682 O O . LEU A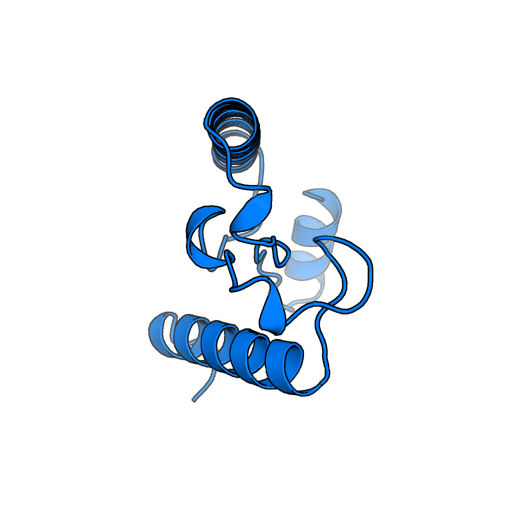 1 83 ? 2.437 -7.979 5.195 1.00 95.75 83 LEU A O 1
ATOM 686 N N . LEU A 1 84 ? 2.955 -9.825 4.034 1.00 96.12 84 LEU A N 1
ATOM 687 C CA . LEU A 1 84 ? 3.027 -10.696 5.212 1.00 96.12 84 LEU A CA 1
ATOM 688 C C . LEU A 1 84 ? 4.098 -10.226 6.200 1.00 96.12 84 LEU A C 1
ATOM 690 O O . LEU A 1 84 ? 3.847 -10.202 7.402 1.00 96.12 84 LEU A O 1
ATOM 694 N N . ASP A 1 85 ? 5.266 -9.808 5.714 1.00 95.44 85 ASP A N 1
ATOM 695 C CA . ASP A 1 85 ? 6.338 -9.289 6.566 1.00 95.44 85 ASP A CA 1
ATOM 696 C C . ASP A 1 85 ? 5.913 -7.990 7.278 1.00 95.44 85 ASP A C 1
ATOM 698 O O . ASP A 1 85 ? 6.161 -7.837 8.477 1.00 95.44 85 ASP A O 1
ATOM 702 N N . ARG A 1 86 ? 5.184 -7.094 6.594 1.00 94.94 86 ARG A N 1
ATOM 703 C CA . ARG A 1 86 ? 4.572 -5.904 7.219 1.00 94.94 86 ARG A CA 1
ATOM 704 C C . ARG A 1 86 ? 3.534 -6.287 8.271 1.00 94.94 86 ARG A C 1
ATOM 706 O O . ARG A 1 86 ? 3.565 -5.772 9.385 1.00 94.94 86 ARG A O 1
ATOM 713 N N . MET A 1 87 ? 2.650 -7.231 7.958 1.00 95.75 87 MET A N 1
ATOM 714 C CA . MET A 1 87 ? 1.627 -7.698 8.896 1.00 95.75 87 MET A CA 1
ATOM 715 C C . MET A 1 87 ? 2.238 -8.348 10.145 1.00 95.75 87 MET A C 1
ATOM 717 O O . MET A 1 87 ? 1.722 -8.141 11.242 1.00 95.75 87 MET A O 1
ATOM 721 N N . ARG A 1 88 ? 3.343 -9.091 10.009 1.00 96.19 88 ARG A N 1
ATOM 722 C CA . ARG A 1 88 ? 4.094 -9.651 11.146 1.00 96.19 88 ARG A CA 1
ATOM 723 C C . ARG A 1 88 ? 4.744 -8.563 11.993 1.00 96.19 88 ARG A C 1
ATOM 725 O O . ARG A 1 88 ? 4.633 -8.608 13.216 1.00 96.19 88 ARG A O 1
ATOM 732 N N . ALA A 1 89 ? 5.369 -7.565 11.365 1.00 94.00 89 ALA A N 1
ATOM 733 C CA . ALA A 1 89 ? 5.954 -6.423 12.075 1.00 94.00 89 ALA A CA 1
ATOM 734 C C . ALA A 1 89 ? 4.900 -5.664 12.903 1.00 94.00 89 ALA A C 1
ATOM 736 O O . ALA A 1 89 ? 5.162 -5.247 14.029 1.00 94.00 89 ALA A O 1
ATOM 737 N N . GLU A 1 90 ? 3.678 -5.578 12.378 1.00 94.19 90 GLU A N 1
ATOM 738 C CA . GLU A 1 90 ? 2.511 -4.991 13.043 1.00 94.19 90 GLU A CA 1
ATOM 739 C C . GLU A 1 90 ? 1.782 -5.950 14.003 1.00 94.19 90 GLU A C 1
ATOM 741 O O . GLU A 1 90 ? 0.749 -5.591 14.574 1.00 94.19 90 GLU A O 1
ATOM 746 N N . LYS A 1 91 ? 2.303 -7.171 14.196 1.00 95.00 91 LYS A N 1
ATOM 747 C CA . LYS A 1 91 ? 1.731 -8.227 15.051 1.00 95.00 91 LYS A CA 1
ATOM 748 C C . LYS A 1 91 ? 0.277 -8.578 14.696 1.00 95.00 91 LYS A C 1
ATOM 750 O O . LYS A 1 91 ? -0.526 -8.906 15.569 1.00 95.00 91 LYS A O 1
ATOM 755 N N . ILE A 1 92 ? -0.074 -8.480 13.414 1.00 94.50 92 ILE A N 1
ATOM 756 C CA . ILE A 1 92 ? -1.399 -8.826 12.875 1.00 94.50 92 ILE A CA 1
ATOM 757 C C . ILE A 1 92 ? -1.488 -10.331 12.607 1.00 94.50 92 ILE A C 1
ATOM 759 O O . ILE A 1 92 ? -2.529 -10.937 12.849 1.00 94.50 92 ILE A O 1
ATOM 763 N N . VAL A 1 93 ? -0.396 -10.921 12.120 1.00 90.25 93 VAL A N 1
ATOM 764 C CA . VAL A 1 93 ? -0.255 -12.359 11.849 1.00 90.25 93 VAL A CA 1
ATOM 765 C C . VAL A 1 93 ? 1.013 -12.881 12.517 1.00 90.25 93 VAL A C 1
ATOM 767 O O . VAL A 1 93 ? 1.945 -12.106 12.749 1.00 90.25 93 VAL A O 1
ATOM 770 N N . GLN A 1 94 ? 1.019 -14.174 12.846 1.00 77.38 94 GLN A N 1
ATOM 771 C CA . GLN A 1 94 ? 2.150 -14.878 13.4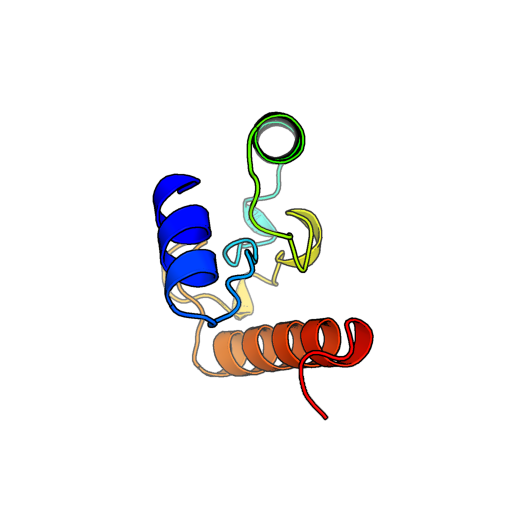58 1.00 77.38 94 GLN A CA 1
ATOM 772 C C . GLN A 1 94 ? 3.029 -15.525 12.382 1.00 77.38 94 GLN A C 1
ATOM 774 O O . GLN A 1 94 ? 2.473 -16.037 11.383 1.00 77.38 94 GLN A O 1
#

Radius of gyration: 14.68 Å; chains: 1; bounding box: 30×29×35 Å

pLDDT: mean 93.86, std 3.59, range [77.38, 98.44]